Protein AF-A0A9X7E723-F1 (afdb_monomer_lite)

Secondary structure (DSSP, 8-state):
-EEEEE----SSSPPPPPPEEEEEETTTSPPPTTHHHHHHTTSEEEES--TTTS-GGG-EEEEEETTEEEEEETTPEEEE-TTS-EEEE-HHHHHHHEEEHHHHHHHHHHHHHHHHHHHHHHHHHHS--

Structure (mmCIF, N/CA/C/O backbone):
data_AF-A0A9X7E723-F1
#
_entry.id   AF-A0A9X7E723-F1
#
loop_
_atom_site.group_PDB
_atom_site.id
_atom_site.type_symbol
_atom_site.label_atom_id
_atom_site.label_alt_id
_atom_site.label_comp_id
_atom_site.label_asym_id
_atom_site.label_entity_id
_atom_site.label_seq_id
_atom_site.pdbx_PDB_ins_code
_atom_site.Cartn_x
_atom_site.Cartn_y
_atom_site.Cartn_z
_atom_site.occupancy
_atom_site.B_iso_or_equiv
_atom_site.auth_seq_id
_atom_site.auth_comp_id
_atom_site.auth_asym_id
_atom_site.auth_atom_id
_atom_site.pdbx_PDB_model_num
ATOM 1 N N . MET A 1 1 ? 3.129 8.340 6.543 1.00 53.62 1 MET A N 1
ATOM 2 C CA . MET 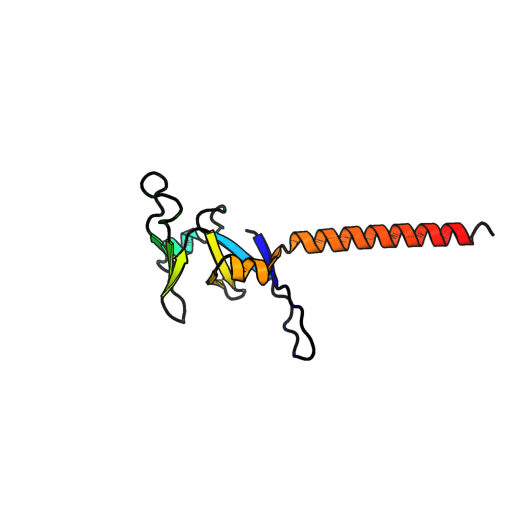A 1 1 ? 2.628 6.954 6.641 1.00 53.62 1 MET A CA 1
ATOM 3 C C . MET A 1 1 ? 1.202 7.053 7.142 1.00 53.62 1 MET A C 1
ATOM 5 O O . MET A 1 1 ? 1.004 7.764 8.117 1.00 53.62 1 MET A O 1
ATOM 9 N N . LEU A 1 2 ? 0.228 6.485 6.431 1.00 64.44 2 LEU A N 1
ATOM 10 C CA . LEU A 1 2 ? -1.185 6.596 6.803 1.00 64.44 2 LEU A CA 1
ATOM 11 C C . LEU A 1 2 ? -1.630 5.312 7.503 1.00 64.44 2 LEU A C 1
ATOM 13 O O . LEU A 1 2 ? -1.264 4.212 7.076 1.00 64.44 2 LEU A O 1
ATOM 17 N N . TYR A 1 3 ? -2.403 5.478 8.572 1.00 73.94 3 TYR A N 1
ATOM 18 C CA . TYR A 1 3 ? -2.969 4.390 9.354 1.00 73.94 3 TYR A CA 1
ATOM 19 C C . TYR A 1 3 ? -4.399 4.126 8.915 1.00 73.94 3 TYR A C 1
ATOM 21 O O . TYR A 1 3 ? -5.194 5.056 8.781 1.00 73.94 3 TYR A O 1
ATOM 29 N N . PHE A 1 4 ? -4.729 2.854 8.710 1.00 76.50 4 PHE A N 1
ATOM 30 C CA . PHE A 1 4 ? -6.051 2.469 8.242 1.00 76.50 4 PHE A CA 1
ATOM 31 C C . PHE A 1 4 ? -6.714 1.412 9.126 1.00 76.50 4 PHE A C 1
ATOM 33 O O . PHE A 1 4 ? -6.086 0.421 9.498 1.00 76.50 4 PHE A O 1
ATOM 40 N N . LEU A 1 5 ? -8.000 1.609 9.419 1.00 73.62 5 LEU A N 1
ATOM 41 C CA . LEU A 1 5 ? -8.882 0.724 10.173 1.00 73.62 5 LEU A CA 1
ATOM 42 C C . LEU A 1 5 ? -9.739 -0.118 9.229 1.00 73.62 5 LEU A C 1
ATOM 44 O O . LEU A 1 5 ? -10.307 0.385 8.266 1.00 73.62 5 LEU A O 1
ATOM 48 N N . CYS A 1 6 ? -9.874 -1.410 9.518 1.00 73.94 6 CYS A N 1
ATOM 49 C CA . CYS A 1 6 ? -10.738 -2.287 8.731 1.00 73.94 6 CYS A CA 1
ATOM 50 C C . CYS A 1 6 ? -12.234 -1.981 8.971 1.00 73.94 6 CYS A C 1
ATOM 52 O O . CYS A 1 6 ? -12.733 -2.109 10.094 1.00 73.94 6 CYS A O 1
ATOM 54 N N . LYS A 1 7 ? -12.958 -1.647 7.897 1.00 65.81 7 LYS A N 1
ATOM 55 C CA . LYS A 1 7 ? -14.411 -1.443 7.831 1.00 65.81 7 LYS A CA 1
ATOM 56 C C . LYS A 1 7 ? -15.144 -2.784 7.953 1.00 65.81 7 LYS A C 1
ATOM 58 O O . LYS A 1 7 ? -15.618 -3.337 6.967 1.00 65.81 7 LYS A O 1
ATOM 63 N N . LYS A 1 8 ? -15.250 -3.374 9.144 1.00 61.78 8 LYS A N 1
ATOM 64 C CA . LYS A 1 8 ? -16.125 -4.549 9.309 1.00 61.78 8 LYS A CA 1
ATOM 65 C C . LYS A 1 8 ? -17.571 -4.132 9.580 1.00 61.78 8 LYS A C 1
ATOM 67 O O . LYS A 1 8 ? -17.876 -3.636 10.659 1.00 61.78 8 LYS A O 1
ATOM 72 N N . LYS A 1 9 ? -18.470 -4.437 8.638 1.00 54.50 9 LYS A N 1
ATOM 73 C CA . LYS A 1 9 ? -19.899 -4.675 8.898 1.00 54.50 9 LYS A CA 1
ATOM 74 C C . LYS A 1 9 ? -20.262 -6.076 8.404 1.00 54.50 9 LYS A C 1
ATOM 76 O O . LYS A 1 9 ? -20.179 -6.283 7.201 1.00 54.50 9 LYS A O 1
ATOM 81 N N . TRP A 1 10 ? -20.627 -6.996 9.313 1.00 55.19 10 TRP A N 1
ATOM 82 C CA . TRP A 1 10 ? -21.652 -8.038 9.097 1.00 55.19 10 TRP A CA 1
ATOM 83 C C . TRP A 1 10 ? -21.926 -8.954 10.308 1.00 55.19 10 TRP A C 1
ATOM 85 O O . TRP A 1 10 ? -21.212 -8.957 11.308 1.00 55.19 10 TRP A O 1
ATOM 95 N N . ASP A 1 11 ? -23.044 -9.651 10.157 1.00 54.25 11 ASP A N 1
ATOM 96 C CA . ASP A 1 11 ? -24.069 -10.231 11.020 1.00 54.25 11 ASP A CA 1
ATOM 97 C C . ASP A 1 11 ? -23.837 -11.716 11.378 1.00 54.25 11 ASP A C 1
ATOM 99 O O . ASP A 1 11 ? -23.865 -12.604 10.534 1.00 54.25 11 ASP A O 1
ATOM 103 N N . GLY A 1 12 ? -23.649 -12.004 12.674 1.00 61.94 12 GLY A N 1
ATOM 104 C CA . GLY A 1 12 ? -23.789 -13.360 13.235 1.00 61.94 12 GLY A CA 1
ATOM 105 C C . GLY A 1 12 ? -22.524 -14.224 13.384 1.00 61.94 12 GLY A C 1
ATOM 106 O O . GLY A 1 12 ? -22.652 -15.386 13.761 1.00 61.94 12 GLY A O 1
ATOM 107 N N . GLY A 1 13 ? -21.313 -13.702 13.141 1.00 66.19 13 GLY A N 1
ATOM 108 C CA . GLY A 1 13 ? -20.043 -14.450 13.259 1.00 66.19 13 GLY A CA 1
ATOM 109 C C . GLY A 1 13 ? -18.981 -13.822 14.181 1.00 66.19 13 GLY A C 1
ATOM 110 O O . GLY A 1 13 ? -19.172 -12.741 14.731 1.00 66.19 13 GLY A O 1
ATOM 111 N N . ILE A 1 14 ? -17.829 -14.496 14.340 1.00 58.00 14 ILE A N 1
ATOM 112 C CA . ILE A 1 14 ? -16.717 -14.050 15.206 1.00 58.00 14 ILE A CA 1
ATOM 113 C C . ILE A 1 14 ? -16.122 -12.728 14.697 1.00 58.00 14 ILE A C 1
ATOM 115 O O . ILE A 1 14 ? -15.548 -12.644 13.604 1.00 58.00 14 ILE A O 1
ATOM 119 N N . GLN A 1 15 ? -16.203 -11.698 15.539 1.00 56.72 15 GLN A N 1
ATOM 120 C CA . GLN A 1 15 ? -15.618 -10.388 15.291 1.00 56.72 15 GLN A CA 1
ATOM 121 C C . GLN A 1 15 ? -14.093 -10.453 15.450 1.00 56.72 15 GLN A C 1
ATOM 123 O O . GLN A 1 15 ? -13.572 -10.753 16.521 1.00 56.72 15 GLN A O 1
ATOM 128 N N . LYS A 1 16 ? -13.357 -10.149 14.372 1.00 57.16 16 LYS A N 1
ATOM 129 C CA . LYS A 1 16 ? -11.923 -9.841 14.489 1.00 57.16 16 LYS A CA 1
ATOM 130 C C . LYS A 1 16 ? -11.800 -8.385 14.924 1.00 57.16 16 LYS A C 1
ATOM 132 O O . LYS A 1 16 ? -12.476 -7.541 14.334 1.00 57.16 16 LYS A O 1
ATOM 137 N N . ASN A 1 17 ? -10.950 -8.117 15.912 1.00 62.19 17 ASN A N 1
ATOM 138 C CA . ASN A 1 17 ? -10.662 -6.758 16.366 1.00 62.19 17 ASN A CA 1
ATOM 139 C C . ASN A 1 17 ? -10.251 -5.864 15.184 1.00 62.19 17 ASN A C 1
ATOM 141 O O . ASN A 1 17 ? -9.613 -6.364 14.249 1.00 62.19 17 ASN A O 1
ATOM 145 N N . PRO A 1 18 ? -10.609 -4.568 15.207 1.00 68.81 18 PRO A N 1
ATOM 146 C CA . PRO A 1 18 ? -10.113 -3.622 14.222 1.00 68.81 18 PRO A CA 1
ATOM 147 C C . PRO A 1 18 ? -8.584 -3.611 14.279 1.00 68.81 18 PRO A C 1
ATOM 149 O O . PRO A 1 18 ? -7.989 -3.375 15.328 1.00 68.81 18 PRO A O 1
ATOM 152 N N . VAL A 1 19 ? -7.955 -3.932 13.152 1.00 77.44 19 VAL A N 1
ATOM 153 C CA . VAL A 1 19 ? -6.499 -3.911 13.015 1.00 77.44 19 VAL A CA 1
ATOM 154 C C . VAL A 1 19 ? -6.133 -2.629 12.293 1.00 77.44 19 VAL A C 1
ATOM 156 O O . VAL A 1 19 ? -6.622 -2.396 11.187 1.00 77.44 19 VAL A O 1
ATOM 159 N N . VAL A 1 20 ? -5.281 -1.828 12.930 1.00 83.38 20 VAL A N 1
ATOM 160 C CA . VAL A 1 20 ? -4.631 -0.684 12.298 1.00 83.38 20 VAL A CA 1
ATOM 161 C C . VAL A 1 20 ? -3.424 -1.191 11.518 1.00 83.38 20 VAL A C 1
ATOM 163 O O . VAL A 1 20 ? -2.600 -1.932 12.059 1.00 83.38 20 VAL A O 1
ATOM 166 N N . ILE A 1 21 ? -3.327 -0.813 10.248 1.00 87.12 21 ILE A N 1
ATOM 167 C CA . ILE A 1 21 ? -2.177 -1.126 9.393 1.00 87.12 21 ILE A CA 1
ATOM 168 C C . ILE A 1 21 ? -1.596 0.139 8.774 1.00 87.12 21 ILE A C 1
ATOM 170 O O . ILE A 1 21 ? -2.298 1.135 8.602 1.00 87.12 21 ILE A O 1
ATOM 174 N N . GLU A 1 22 ? -0.324 0.064 8.397 1.00 88.94 22 GLU A N 1
ATOM 175 C CA . GLU A 1 22 ? 0.341 1.091 7.601 1.00 88.94 22 GLU A CA 1
ATOM 176 C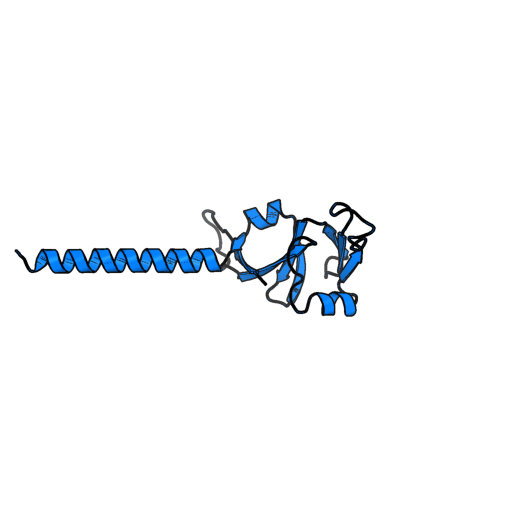 C . GLU A 1 22 ? 0.184 0.754 6.114 1.00 88.94 22 GLU A C 1
ATOM 178 O O . GLU A 1 22 ? 0.449 -0.379 5.698 1.00 88.94 22 GLU A O 1
ATOM 183 N N . ALA A 1 23 ? -0.212 1.728 5.295 1.00 91.12 23 ALA A N 1
ATOM 184 C CA . ALA A 1 23 ? -0.260 1.554 3.845 1.00 91.12 23 ALA A CA 1
ATOM 185 C C . ALA A 1 23 ? 0.088 2.842 3.087 1.00 91.12 23 ALA A C 1
ATOM 187 O O . ALA A 1 23 ? -0.076 3.950 3.602 1.00 91.12 23 ALA A O 1
ATOM 188 N N . CYS A 1 24 ? 0.557 2.684 1.849 1.00 91.25 24 CYS A N 1
ATOM 189 C CA . CYS A 1 24 ? 0.766 3.772 0.891 1.00 91.25 24 CYS A CA 1
ATOM 190 C C . CYS A 1 24 ? 0.336 3.344 -0.515 1.00 91.25 24 CYS A C 1
ATOM 192 O O . CYS A 1 24 ? 0.544 2.192 -0.906 1.00 91.25 24 CYS A O 1
ATOM 194 N N . LYS A 1 25 ? -0.208 4.270 -1.301 1.00 92.19 25 LYS A N 1
ATOM 195 C CA . LYS A 1 25 ? -0.550 4.060 -2.707 1.00 92.19 25 LYS A CA 1
ATOM 196 C C . LYS A 1 25 ? 0.711 4.138 -3.571 1.00 92.19 25 LYS A C 1
ATOM 198 O O . LYS A 1 25 ? 1.384 5.168 -3.638 1.00 92.19 25 LYS A O 1
ATOM 203 N N . PHE A 1 26 ? 1.064 3.029 -4.212 1.00 91.50 26 PHE A N 1
ATOM 204 C CA . PHE A 1 26 ? 2.303 2.882 -4.963 1.00 91.50 26 PHE A CA 1
ATOM 205 C C . PHE A 1 26 ? 2.376 3.870 -6.127 1.00 91.50 26 PHE A C 1
ATOM 207 O O . PHE A 1 26 ? 1.447 3.965 -6.928 1.00 91.50 26 PHE A O 1
ATOM 214 N N . TYR A 1 27 ? 3.513 4.562 -6.240 1.00 87.69 27 TYR A N 1
ATOM 215 C CA . TYR A 1 27 ? 3.791 5.527 -7.312 1.00 87.69 27 TYR A CA 1
ATOM 216 C C . TYR A 1 27 ? 2.855 6.756 -7.331 1.00 87.69 27 TYR A C 1
ATOM 218 O O . TYR A 1 27 ? 2.845 7.506 -8.305 1.00 87.69 27 TYR A O 1
ATOM 226 N N . VAL A 1 28 ? 2.088 6.963 -6.253 1.00 88.06 28 VAL A N 1
ATOM 227 C CA . VAL A 1 28 ? 1.159 8.089 -6.067 1.00 88.06 28 VAL A CA 1
ATOM 228 C C . VAL A 1 28 ? 1.479 8.819 -4.767 1.00 88.06 28 VAL A C 1
ATOM 230 O O . VAL A 1 28 ? 1.715 10.025 -4.782 1.00 88.06 28 VAL A O 1
ATOM 233 N N . ASP A 1 29 ? 1.538 8.081 -3.660 1.00 87.75 29 ASP A N 1
ATOM 234 C CA . ASP A 1 29 ? 1.881 8.636 -2.357 1.00 87.75 29 ASP A CA 1
ATOM 235 C C . ASP A 1 29 ? 3.398 8.777 -2.198 1.00 87.75 29 ASP A C 1
ATOM 237 O O . ASP A 1 29 ? 4.198 8.089 -2.845 1.00 87.75 29 ASP A O 1
ATOM 241 N N . SER A 1 30 ? 3.803 9.642 -1.268 1.00 84.12 30 SER A N 1
ATOM 242 C CA . SER A 1 30 ? 5.186 9.698 -0.802 1.00 84.12 30 SER A CA 1
ATOM 243 C C . SER A 1 30 ? 5.634 8.331 -0.285 1.00 84.12 30 SER A C 1
ATOM 245 O O . SER A 1 30 ? 4.917 7.663 0.464 1.00 84.12 30 SER A O 1
ATOM 247 N N . ILE A 1 31 ? 6.850 7.936 -0.663 1.00 79.75 31 ILE A N 1
ATOM 248 C CA . ILE A 1 31 ? 7.458 6.677 -0.228 1.00 79.75 31 ILE A CA 1
ATOM 249 C C . ILE A 1 31 ? 7.581 6.694 1.304 1.00 79.75 31 ILE A C 1
ATOM 251 O O . ILE A 1 31 ? 8.165 7.639 1.838 1.00 79.75 31 ILE A O 1
ATOM 255 N N . PRO A 1 32 ? 7.047 5.689 2.017 1.00 79.25 32 PRO A N 1
ATOM 256 C CA . PRO A 1 32 ? 7.125 5.665 3.467 1.00 79.25 32 PRO A CA 1
ATOM 257 C C . PRO A 1 32 ? 8.515 5.253 3.967 1.00 79.25 32 PRO A C 1
ATOM 259 O O . PRO A 1 32 ? 9.270 4.557 3.279 1.00 79.25 32 PRO A O 1
ATOM 262 N N . ASP A 1 33 ? 8.820 5.642 5.203 1.00 79.31 33 ASP A N 1
ATOM 263 C CA . ASP A 1 33 ? 10.077 5.311 5.872 1.00 79.31 33 ASP A CA 1
ATOM 264 C C . ASP A 1 33 ? 10.296 3.792 5.936 1.00 79.31 33 ASP A C 1
ATOM 266 O O . ASP A 1 33 ? 9.374 3.004 6.163 1.00 79.31 33 ASP A O 1
ATOM 270 N N . GLY A 1 34 ? 11.533 3.364 5.680 1.00 80.69 34 GLY A N 1
ATOM 271 C CA . GLY A 1 34 ? 11.912 1.949 5.631 1.00 80.69 34 GLY A CA 1
ATOM 272 C C . GLY A 1 34 ? 11.477 1.195 4.367 1.00 80.69 34 GLY A C 1
ATOM 273 O O . GLY A 1 34 ? 11.918 0.066 4.148 1.00 80.69 34 GLY A O 1
ATOM 274 N N . PHE A 1 35 ? 10.672 1.791 3.478 1.00 83.19 35 PHE A N 1
ATOM 275 C CA . PHE A 1 35 ? 10.344 1.159 2.193 1.00 83.19 35 PHE A CA 1
ATOM 276 C C . PHE A 1 35 ? 11.592 0.977 1.324 1.00 83.19 35 PHE A C 1
ATOM 278 O O . PHE A 1 35 ? 11.809 -0.086 0.746 1.00 83.19 35 PHE A O 1
ATOM 285 N N . MET A 1 36 ? 12.455 1.996 1.269 1.00 85.12 36 MET A N 1
ATOM 286 C CA . MET A 1 36 ? 13.713 1.923 0.519 1.00 85.12 36 MET A CA 1
ATOM 287 C C . MET A 1 36 ? 14.696 0.911 1.110 1.00 85.12 36 MET A C 1
ATOM 289 O O . MET A 1 36 ? 15.480 0.330 0.359 1.00 85.12 36 MET A O 1
A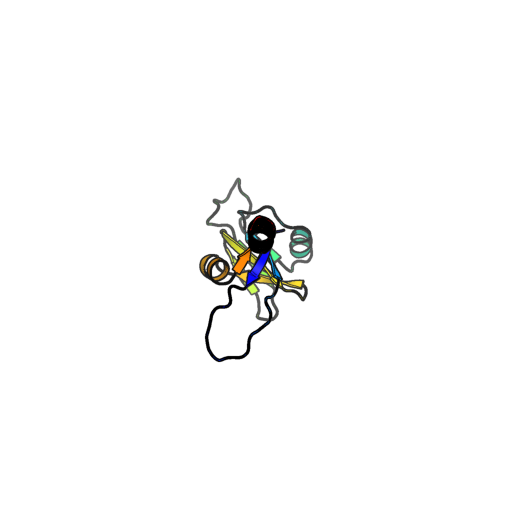TOM 293 N N . ASP A 1 37 ? 14.615 0.620 2.408 1.00 88.38 37 ASP A N 1
ATOM 294 C CA . ASP A 1 37 ? 15.426 -0.431 3.029 1.00 88.38 37 ASP A CA 1
ATOM 295 C C . ASP A 1 37 ? 15.025 -1.803 2.489 1.00 88.38 37 ASP A C 1
ATOM 297 O O . ASP A 1 37 ? 15.885 -2.633 2.217 1.00 88.38 37 ASP A O 1
ATOM 301 N N . LYS A 1 38 ? 13.725 -2.013 2.246 1.00 87.50 38 LYS A N 1
ATOM 302 C CA . LYS A 1 38 ? 13.182 -3.241 1.646 1.00 87.50 38 LYS A CA 1
ATOM 303 C C . LYS A 1 38 ? 13.502 -3.390 0.166 1.00 87.50 38 LYS A C 1
ATOM 305 O O . LYS A 1 38 ? 13.669 -4.505 -0.328 1.00 87.50 38 LYS A O 1
ATOM 310 N N . VAL A 1 39 ? 13.634 -2.269 -0.535 1.00 87.12 39 VAL A N 1
ATOM 311 C CA . VAL A 1 39 ? 14.188 -2.262 -1.891 1.00 87.12 39 VAL A CA 1
ATOM 312 C C . VAL A 1 39 ? 15.674 -2.625 -1.851 1.00 87.12 39 VAL A C 1
ATOM 314 O O . VAL A 1 39 ? 16.131 -3.468 -2.616 1.00 87.12 39 VAL A O 1
ATOM 317 N N . THR A 1 40 ? 16.422 -2.051 -0.909 1.00 88.94 40 THR A N 1
ATOM 318 C CA . THR A 1 40 ? 17.865 -2.286 -0.749 1.00 88.94 40 THR A CA 1
ATOM 319 C C . THR A 1 40 ? 18.176 -3.719 -0.304 1.00 88.94 40 THR A C 1
ATOM 321 O O . THR A 1 40 ? 19.158 -4.303 -0.757 1.00 88.94 40 THR A O 1
ATOM 324 N N . SER A 1 41 ? 17.323 -4.327 0.529 1.00 90.38 41 SER A N 1
ATOM 325 C CA . SER A 1 41 ? 17.440 -5.725 0.964 1.00 90.38 41 SER A CA 1
ATOM 326 C C . SER A 1 41 ? 16.994 -6.741 -0.091 1.00 90.38 41 SER A C 1
ATOM 328 O O . SER A 1 41 ? 17.062 -7.942 0.168 1.00 90.38 41 SER A O 1
ATOM 330 N N . ASN A 1 42 ? 16.566 -6.295 -1.280 1.00 88.44 42 ASN A N 1
ATOM 331 C CA . ASN A 1 42 ? 16.031 -7.143 -2.349 1.00 88.44 42 ASN A CA 1
ATOM 332 C C . ASN A 1 42 ? 14.768 -7.938 -1.947 1.00 88.44 42 ASN A C 1
ATOM 334 O O . ASN A 1 42 ? 14.501 -9.011 -2.510 1.00 88.44 42 ASN A O 1
ATOM 338 N N . ASP A 1 43 ? 13.994 -7.417 -0.989 1.00 89.12 43 ASP A N 1
ATOM 339 C CA . ASP A 1 43 ? 12.644 -7.897 -0.668 1.00 89.12 43 ASP A CA 1
ATOM 340 C C . ASP A 1 43 ? 11.612 -7.321 -1.655 1.00 89.12 43 ASP A C 1
ATOM 342 O O . ASP A 1 43 ? 10.613 -7.974 -1.965 1.00 89.12 43 ASP A O 1
ATOM 346 N N . ILE A 1 44 ? 11.872 -6.111 -2.165 1.00 92.50 44 ILE A N 1
ATOM 347 C CA . ILE A 1 44 ? 11.033 -5.401 -3.135 1.00 92.50 44 ILE A CA 1
ATOM 348 C C . ILE A 1 44 ? 11.870 -5.015 -4.356 1.00 92.50 44 ILE A C 1
ATOM 350 O O . ILE A 1 44 ? 12.883 -4.332 -4.231 1.00 92.50 44 ILE A O 1
ATOM 354 N N . PHE A 1 45 ? 11.414 -5.375 -5.552 1.00 93.19 45 PHE A N 1
ATOM 355 C CA . PHE A 1 45 ? 12.035 -4.954 -6.807 1.00 93.19 45 PHE A CA 1
ATOM 356 C C . PHE A 1 45 ? 11.142 -3.945 -7.508 1.00 93.19 45 PHE A C 1
ATOM 358 O O . PHE A 1 45 ? 9.969 -4.206 -7.757 1.00 93.19 45 PHE A O 1
ATOM 365 N N . LEU A 1 46 ? 11.701 -2.781 -7.828 1.00 91.25 46 LEU A N 1
ATOM 366 C CA . LEU A 1 46 ? 10.989 -1.711 -8.516 1.00 91.25 46 LEU A CA 1
ATOM 367 C C . LEU A 1 46 ? 11.259 -1.779 -10.015 1.00 91.25 46 LEU A C 1
ATOM 369 O O . LEU A 1 46 ? 12.411 -1.731 -10.448 1.00 91.25 46 LEU A O 1
ATOM 373 N N . GLN A 1 47 ? 10.194 -1.822 -10.807 1.00 90.69 47 GLN A N 1
ATOM 374 C CA . GLN A 1 47 ? 10.256 -1.897 -12.257 1.00 90.69 47 GLN A CA 1
ATOM 375 C C . GLN A 1 47 ? 9.599 -0.670 -12.877 1.00 90.69 47 GLN A C 1
ATOM 377 O O . GLN A 1 47 ? 8.543 -0.206 -12.453 1.00 90.69 47 GLN A O 1
ATOM 382 N N . ASN A 1 48 ? 10.253 -0.121 -13.901 1.00 87.88 48 ASN A N 1
ATOM 383 C CA . ASN A 1 48 ? 9.784 1.043 -14.657 1.00 87.88 48 ASN A CA 1
ATOM 384 C C . ASN A 1 48 ? 9.517 2.320 -13.829 1.00 87.88 48 ASN A C 1
ATOM 386 O O . ASN A 1 48 ? 8.925 3.261 -14.342 1.00 87.88 48 ASN A O 1
ATOM 390 N N . CYS A 1 49 ? 10.044 2.445 -12.607 1.00 80.50 49 CYS A N 1
ATOM 391 C CA . CYS A 1 49 ? 9.823 3.613 -11.737 1.00 80.50 49 CYS A CA 1
ATOM 392 C C . CYS A 1 49 ? 10.566 4.902 -12.156 1.00 80.50 49 CYS A C 1
ATOM 394 O O . CYS A 1 49 ? 10.675 5.853 -11.380 1.00 80.50 49 CYS A O 1
ATOM 396 N N . LYS A 1 50 ? 11.097 4.975 -13.382 1.00 79.12 50 LYS A N 1
ATOM 397 C CA . LYS A 1 50 ? 11.792 6.166 -13.892 1.00 79.12 50 LYS A CA 1
ATOM 398 C C . LYS A 1 50 ? 10.778 7.115 -14.534 1.00 79.12 50 LYS A C 1
ATOM 400 O O . LYS A 1 50 ? 10.542 7.012 -15.735 1.00 79.12 50 LYS A O 1
ATOM 405 N N . TYR A 1 51 ? 10.279 8.084 -13.760 1.00 65.06 51 TYR A N 1
ATOM 406 C CA . TYR A 1 51 ? 9.257 9.069 -14.173 1.00 65.06 51 TYR A CA 1
ATOM 407 C C . TYR A 1 51 ? 9.584 9.820 -15.480 1.00 65.06 51 TYR A C 1
ATOM 409 O O . TYR A 1 51 ? 8.691 10.239 -16.203 1.00 65.06 51 TYR A O 1
ATOM 417 N N . LYS A 1 52 ? 10.872 9.978 -15.821 1.00 67.50 52 LYS A N 1
ATOM 418 C CA . LYS A 1 52 ? 11.310 10.623 -17.077 1.00 67.50 52 LYS A CA 1
ATOM 419 C C . LYS A 1 52 ? 11.251 9.714 -18.314 1.00 67.50 52 LYS A C 1
ATOM 421 O O . LYS A 1 52 ? 11.438 10.201 -19.421 1.00 67.50 52 LYS A O 1
ATOM 426 N N . ARG A 1 53 ? 11.095 8.397 -18.141 1.00 63.06 53 ARG A N 1
ATOM 427 C CA . ARG A 1 53 ? 11.165 7.394 -19.225 1.00 63.06 53 ARG A CA 1
ATOM 428 C C . ARG A 1 53 ? 9.902 6.552 -19.359 1.00 63.06 53 ARG A C 1
ATOM 430 O O . ARG A 1 53 ? 9.625 6.065 -20.450 1.00 63.06 53 ARG A O 1
ATOM 437 N N . TYR A 1 54 ? 9.153 6.373 -18.279 1.00 64.88 54 TYR A N 1
ATOM 438 C CA . TYR A 1 54 ? 7.952 5.552 -18.255 1.00 64.88 54 TYR A CA 1
ATOM 439 C C . TYR A 1 54 ? 6.783 6.369 -17.713 1.00 64.88 54 TYR A C 1
ATOM 441 O O . TYR A 1 54 ? 6.941 7.128 -16.760 1.00 64.88 54 TYR A O 1
ATOM 449 N N . GLY A 1 55 ? 5.621 6.228 -18.353 1.00 65.50 55 GLY A N 1
ATOM 450 C CA . GLY A 1 55 ? 4.373 6.778 -17.830 1.00 65.50 55 GLY A CA 1
ATOM 451 C C . GLY A 1 55 ? 3.924 6.018 -16.583 1.00 65.50 55 GLY A C 1
ATOM 452 O O . GLY A 1 55 ? 4.292 4.855 -16.408 1.00 65.50 55 GLY A O 1
ATOM 453 N N . ILE A 1 56 ? 3.108 6.680 -15.763 1.00 64.50 56 ILE A N 1
ATOM 454 C CA . ILE A 1 56 ? 2.587 6.186 -14.477 1.00 64.50 56 ILE A CA 1
ATOM 455 C C . ILE A 1 56 ? 2.040 4.750 -14.602 1.00 64.50 56 ILE A C 1
ATOM 457 O O . ILE A 1 56 ? 2.488 3.879 -13.868 1.00 64.50 56 ILE A O 1
ATOM 461 N N . ASN A 1 57 ? 1.284 4.456 -15.665 1.00 74.94 57 ASN A N 1
ATOM 462 C CA . ASN A 1 57 ? 0.630 3.157 -15.916 1.00 74.94 57 ASN A CA 1
ATOM 463 C C . ASN A 1 57 ? 1.561 1.996 -16.327 1.00 74.94 57 ASN A C 1
ATOM 465 O O . ASN A 1 57 ? 1.105 0.972 -16.845 1.00 74.94 57 ASN A O 1
ATOM 469 N N . LYS A 1 58 ? 2.882 2.177 -16.240 1.00 84.06 58 LYS A N 1
ATOM 470 C CA . LYS A 1 58 ? 3.873 1.140 -16.574 1.00 84.06 58 LYS A CA 1
ATOM 471 C C . LYS A 1 58 ? 4.721 0.729 -15.378 1.00 84.06 58 LYS A C 1
ATOM 473 O O . LYS A 1 58 ? 5.474 -0.241 -15.510 1.00 84.06 58 LYS A O 1
ATOM 478 N N . ALA A 1 59 ? 4.642 1.464 -14.270 1.00 90.19 59 ALA A N 1
ATOM 479 C CA . ALA A 1 59 ? 5.396 1.180 -13.061 1.00 90.19 59 ALA A CA 1
ATOM 480 C C . ALA A 1 59 ? 4.756 0.017 -12.294 1.00 90.19 59 ALA A C 1
ATOM 482 O O . ALA A 1 59 ? 3.539 -0.072 -12.160 1.00 90.19 59 ALA A O 1
ATOM 483 N N . TYR A 1 60 ? 5.586 -0.887 -11.787 1.00 93.12 60 TYR A N 1
ATOM 484 C CA . TYR A 1 60 ? 5.140 -1.949 -10.892 1.00 93.12 60 TYR A CA 1
ATOM 485 C C . TYR A 1 60 ? 6.263 -2.339 -9.936 1.00 93.12 60 TYR A C 1
ATOM 487 O O . TYR A 1 60 ? 7.440 -2.066 -10.184 1.00 93.12 60 TYR A O 1
ATOM 495 N N . CYS A 1 61 ? 5.896 -2.968 -8.830 1.00 93.12 61 CYS A N 1
ATOM 496 C CA . CYS A 1 61 ? 6.820 -3.574 -7.894 1.00 93.12 61 CYS A CA 1
ATOM 497 C C . CYS A 1 61 ? 6.548 -5.072 -7.760 1.00 93.12 61 CYS A C 1
ATOM 499 O O . CYS A 1 61 ? 5.408 -5.533 -7.835 1.00 93.12 61 CYS A O 1
ATOM 501 N N . GLU A 1 62 ? 7.617 -5.825 -7.551 1.00 95.56 62 GLU A N 1
ATOM 502 C CA . GLU A 1 62 ? 7.577 -7.235 -7.190 1.00 95.56 62 GLU A CA 1
ATOM 503 C C . GLU A 1 62 ? 7.965 -7.354 -5.721 1.00 95.56 62 GLU A C 1
ATOM 505 O O . GLU A 1 62 ? 9.039 -6.907 -5.322 1.00 95.56 62 GLU A O 1
ATOM 510 N N . ILE A 1 63 ? 7.089 -7.937 -4.913 1.00 94.62 63 ILE A N 1
ATOM 511 C CA . ILE A 1 63 ? 7.273 -8.083 -3.472 1.00 94.62 63 ILE A CA 1
ATOM 512 C C . ILE A 1 63 ? 7.412 -9.567 -3.170 1.00 94.62 63 ILE A C 1
ATOM 514 O O . ILE A 1 63 ? 6.517 -10.358 -3.473 1.00 94.62 63 ILE A O 1
ATOM 518 N N . LYS A 1 64 ? 8.533 -9.954 -2.561 1.00 93.44 64 LYS A N 1
ATOM 519 C CA . LYS A 1 64 ? 8.721 -11.317 -2.066 1.00 93.44 64 LYS A CA 1
ATOM 520 C C . LYS A 1 64 ? 7.887 -11.524 -0.807 1.00 93.44 64 LYS A C 1
ATOM 522 O O . LYS A 1 64 ? 8.091 -10.861 0.206 1.00 93.44 64 LYS A O 1
ATOM 527 N N . THR A 1 65 ? 6.973 -12.479 -0.872 1.00 90.56 65 THR A N 1
ATOM 528 C CA . THR A 1 65 ? 6.131 -12.907 0.248 1.00 90.56 65 THR A CA 1
ATOM 529 C C . THR A 1 65 ? 6.358 -14.391 0.539 1.00 90.56 65 THR A C 1
ATOM 531 O O . THR A 1 65 ? 7.082 -15.069 -0.195 1.00 90.56 65 THR A O 1
ATOM 534 N N . LEU A 1 66 ? 5.759 -14.916 1.611 1.00 87.62 66 LEU A N 1
ATOM 535 C CA . LEU A 1 66 ? 5.844 -16.352 1.915 1.00 87.62 66 LEU A CA 1
ATOM 536 C C . LEU A 1 66 ? 5.079 -17.195 0.891 1.00 87.62 66 LEU A C 1
ATOM 538 O O . LEU A 1 66 ? 5.392 -18.361 0.678 1.00 87.62 66 LEU A O 1
ATOM 542 N N . GLU A 1 67 ? 4.090 -16.580 0.257 1.00 87.75 67 GLU A N 1
ATOM 543 C CA . GLU A 1 67 ? 3.223 -17.142 -0.765 1.00 87.75 67 GLU A CA 1
ATOM 544 C C . GLU A 1 67 ? 3.847 -17.053 -2.172 1.00 87.75 67 GLU A C 1
ATOM 546 O O . GLU A 1 67 ? 3.266 -17.535 -3.142 1.00 87.75 67 GLU A O 1
ATOM 551 N N . GLY A 1 68 ? 5.040 -16.456 -2.291 1.00 92.00 68 GLY A N 1
ATOM 552 C CA . GLY A 1 68 ? 5.752 -16.235 -3.548 1.00 92.00 68 GLY A CA 1
ATOM 553 C C . GLY A 1 68 ? 5.907 -14.754 -3.890 1.00 92.00 68 GLY A C 1
ATOM 554 O O . GLY A 1 68 ? 5.735 -13.870 -3.050 1.00 92.00 68 GLY A O 1
ATOM 555 N N . VAL A 1 69 ? 6.276 -14.465 -5.136 1.00 95.12 69 VAL A N 1
ATOM 556 C CA . VAL A 1 69 ? 6.406 -13.081 -5.610 1.00 95.12 69 VAL A CA 1
ATOM 557 C C . VAL A 1 69 ? 5.027 -12.544 -5.978 1.00 95.12 69 VAL A C 1
ATOM 559 O O . VAL A 1 69 ? 4.344 -13.103 -6.833 1.00 95.12 69 VAL A O 1
ATOM 562 N N . MET A 1 70 ? 4.626 -11.448 -5.341 1.00 95.50 70 MET A N 1
ATOM 563 C CA . MET A 1 70 ? 3.382 -10.737 -5.630 1.00 95.50 70 MET A CA 1
ATOM 564 C C . MET A 1 70 ? 3.671 -9.427 -6.363 1.00 95.50 70 MET A C 1
ATOM 566 O O . MET A 1 70 ? 4.690 -8.787 -6.116 1.00 95.50 70 MET A O 1
ATOM 570 N N . ILE A 1 71 ? 2.759 -9.008 -7.243 1.00 95.44 71 ILE A N 1
ATOM 571 C CA . ILE A 1 71 ? 2.929 -7.805 -8.068 1.00 95.44 71 ILE A CA 1
ATOM 572 C C . ILE A 1 71 ? 1.973 -6.707 -7.600 1.00 95.44 71 ILE A C 1
ATOM 574 O O . ILE A 1 71 ? 0.757 -6.910 -7.588 1.00 95.44 71 ILE A O 1
ATOM 578 N N . GLY A 1 72 ? 2.520 -5.537 -7.274 1.00 94.44 72 GLY A N 1
ATOM 579 C CA . GLY A 1 72 ? 1.771 -4.293 -7.081 1.00 94.44 72 GLY A CA 1
ATOM 580 C C . GLY A 1 72 ? 1.974 -3.364 -8.274 1.00 94.44 72 GLY A C 1
ATOM 581 O O . GLY A 1 72 ? 3.108 -3.130 -8.683 1.00 94.44 72 GLY A O 1
ATOM 582 N N . LYS A 1 73 ? 0.894 -2.860 -8.867 1.00 94.25 73 LYS A N 1
ATOM 583 C CA . LYS A 1 73 ? 0.953 -1.883 -9.965 1.00 94.25 73 LYS A CA 1
ATOM 584 C C . LYS A 1 73 ? 0.851 -0.462 -9.428 1.00 94.25 73 LYS A C 1
ATOM 586 O O . LYS A 1 73 ? 0.547 -0.253 -8.256 1.00 94.25 73 LYS A O 1
ATOM 591 N N . ASP A 1 74 ? 1.114 0.516 -10.282 1.00 91.94 74 ASP A N 1
ATOM 592 C CA . ASP A 1 74 ? 0.805 1.910 -9.986 1.00 91.94 74 ASP A CA 1
ATOM 593 C C . ASP A 1 74 ? -0.646 2.070 -9.503 1.00 91.94 74 ASP A C 1
ATOM 595 O O . ASP A 1 74 ? -1.569 1.436 -10.015 1.00 91.94 74 ASP A O 1
ATOM 599 N N . GLY A 1 75 ? -0.831 2.868 -8.452 1.00 91.69 75 GLY A N 1
ATOM 600 C CA . GLY A 1 75 ? -2.137 3.074 -7.831 1.00 91.69 75 GLY A CA 1
ATOM 601 C C . GLY A 1 75 ? -2.607 1.955 -6.892 1.00 91.69 75 GLY A C 1
ATOM 602 O O . GLY A 1 75 ? -3.545 2.194 -6.135 1.00 91.69 75 GLY A O 1
ATOM 603 N N . ASP A 1 76 ? -1.968 0.780 -6.873 1.00 95.00 76 ASP A N 1
ATOM 604 C CA . ASP A 1 76 ? -2.244 -0.250 -5.863 1.00 95.00 76 ASP A CA 1
ATOM 605 C C . ASP A 1 76 ? -1.682 0.168 -4.494 1.00 95.00 76 ASP A C 1
ATOM 607 O O . ASP A 1 76 ? -0.709 0.916 -4.398 1.00 95.00 76 ASP A O 1
ATOM 611 N N . TYR A 1 77 ? -2.259 -0.345 -3.410 1.00 93.62 77 TYR A N 1
ATOM 612 C CA . TYR A 1 77 ? -1.741 -0.112 -2.064 1.00 93.62 77 TYR A CA 1
ATOM 613 C C . TYR A 1 77 ? -0.641 -1.108 -1.728 1.00 93.62 77 TYR A C 1
ATOM 615 O O . TYR A 1 77 ? -0.812 -2.315 -1.885 1.00 93.62 77 TYR A O 1
ATOM 623 N N . ILE A 1 78 ? 0.471 -0.614 -1.192 1.00 93.38 78 ILE A N 1
ATOM 624 C CA . ILE A 1 78 ? 1.465 -1.443 -0.520 1.00 93.38 78 ILE A CA 1
ATOM 625 C C . ILE A 1 78 ? 1.205 -1.345 0.974 1.00 93.38 78 ILE A C 1
ATOM 627 O O . ILE A 1 78 ? 1.294 -0.268 1.563 1.00 93.38 78 ILE A O 1
ATOM 631 N N . MET A 1 79 ? 0.849 -2.474 1.573 1.00 91.31 79 MET A N 1
ATOM 632 C CA . MET A 1 79 ? 0.465 -2.581 2.973 1.00 91.31 79 MET A CA 1
ATOM 633 C C . MET A 1 79 ? 1.578 -3.235 3.772 1.00 91.31 79 MET A C 1
ATOM 635 O O . MET A 1 79 ? 2.187 -4.206 3.319 1.00 91.31 79 MET A O 1
ATOM 639 N N . LYS A 1 80 ? 1.770 -2.776 5.003 1.00 89.25 80 LYS A N 1
ATOM 640 C CA . LYS A 1 80 ? 2.604 -3.431 6.002 1.00 89.25 80 LYS A CA 1
ATOM 641 C C . LYS A 1 80 ? 1.714 -3.969 7.114 1.00 89.25 80 LYS A C 1
ATOM 643 O O . LYS A 1 80 ? 1.004 -3.240 7.800 1.00 89.25 80 LYS A O 1
ATOM 648 N N . SER A 1 81 ? 1.736 -5.288 7.260 1.00 83.12 81 SER A N 1
ATOM 649 C CA . SER A 1 81 ? 1.046 -5.983 8.344 1.00 83.12 81 SER A CA 1
ATOM 650 C C . SER A 1 81 ? 1.694 -5.679 9.698 1.00 83.12 81 SER A C 1
ATOM 652 O O . SER A 1 81 ? 2.869 -5.317 9.767 1.00 83.12 81 SER A O 1
ATOM 654 N N . VAL A 1 82 ? 0.962 -5.938 10.785 1.00 81.31 82 VAL A N 1
ATOM 655 C CA . VAL A 1 82 ? 1.457 -5.796 12.170 1.00 81.31 82 VAL A CA 1
ATOM 656 C C . VAL A 1 82 ? 2.725 -6.609 12.459 1.00 81.31 82 VAL A C 1
ATOM 658 O O . VAL A 1 82 ? 3.515 -6.239 13.317 1.00 81.31 82 VAL A O 1
ATOM 661 N N . ASN A 1 83 ? 2.961 -7.686 11.704 1.00 84.06 83 ASN A N 1
ATOM 662 C CA . ASN A 1 83 ? 4.162 -8.518 11.814 1.00 84.06 83 ASN A CA 1
ATOM 663 C C . ASN A 1 83 ? 5.319 -8.019 10.923 1.00 84.06 83 ASN A C 1
ATOM 665 O O . ASN A 1 83 ? 6.275 -8.753 10.687 1.00 84.06 83 ASN A O 1
ATOM 669 N N . GLY A 1 84 ? 5.209 -6.821 10.344 1.00 83.25 84 GLY A N 1
ATOM 670 C CA . GLY A 1 84 ? 6.226 -6.215 9.480 1.00 83.25 84 GLY A CA 1
ATOM 671 C C . GLY A 1 84 ? 6.313 -6.793 8.063 1.00 83.25 84 GLY A C 1
ATOM 672 O O . GLY A 1 84 ? 7.155 -6.350 7.283 1.00 83.25 84 GLY A O 1
ATOM 673 N N . LYS A 1 85 ? 5.458 -7.760 7.702 1.00 88.19 85 LYS A N 1
ATOM 674 C CA . LYS A 1 85 ? 5.391 -8.304 6.334 1.00 88.19 85 LYS A CA 1
ATOM 675 C C . LYS A 1 85 ? 4.674 -7.340 5.401 1.00 88.19 85 LYS A C 1
ATOM 677 O O . LYS A 1 85 ? 3.671 -6.748 5.808 1.00 88.19 85 LYS A O 1
ATOM 682 N N . ILE A 1 86 ? 5.161 -7.242 4.169 1.00 90.88 86 ILE A N 1
ATOM 683 C CA . ILE A 1 86 ? 4.675 -6.305 3.157 1.00 90.88 86 ILE A CA 1
ATOM 684 C C . ILE A 1 86 ? 3.915 -7.056 2.067 1.00 90.88 86 ILE A C 1
ATOM 686 O O . ILE A 1 86 ? 4.361 -8.111 1.624 1.00 90.88 86 ILE A O 1
ATOM 690 N N . TYR A 1 87 ? 2.787 -6.494 1.633 1.00 92.94 87 TYR A N 1
ATOM 691 C CA . TYR A 1 87 ? 1.913 -7.078 0.618 1.00 92.94 87 TYR A CA 1
ATOM 692 C C . TYR A 1 87 ? 1.336 -5.999 -0.306 1.00 92.94 87 TYR A C 1
ATOM 694 O O . TYR A 1 87 ? 0.960 -4.931 0.182 1.00 92.94 87 TYR A O 1
ATOM 702 N N . PRO A 1 88 ? 1.203 -6.262 -1.617 1.00 95.06 88 PRO A N 1
ATOM 703 C CA . PRO A 1 88 ? 0.398 -5.423 -2.491 1.00 95.06 88 PRO A CA 1
ATOM 704 C C . PRO A 1 88 ? -1.099 -5.741 -2.325 1.00 95.06 88 PRO A C 1
ATOM 706 O O . PRO A 1 88 ? -1.485 -6.886 -2.088 1.00 95.06 88 PRO A O 1
ATOM 709 N N . CYS A 1 89 ? -1.950 -4.734 -2.494 1.00 94.25 89 CYS A N 1
ATOM 710 C CA . CYS A 1 89 ? -3.405 -4.833 -2.463 1.00 94.25 89 CYS A CA 1
ATOM 711 C C . CYS A 1 89 ? -4.012 -3.942 -3.544 1.00 94.25 89 CYS A C 1
ATOM 713 O O . CYS A 1 89 ? -3.578 -2.806 -3.733 1.00 94.25 89 CYS A O 1
ATOM 715 N N . LYS A 1 90 ? -5.033 -4.439 -4.2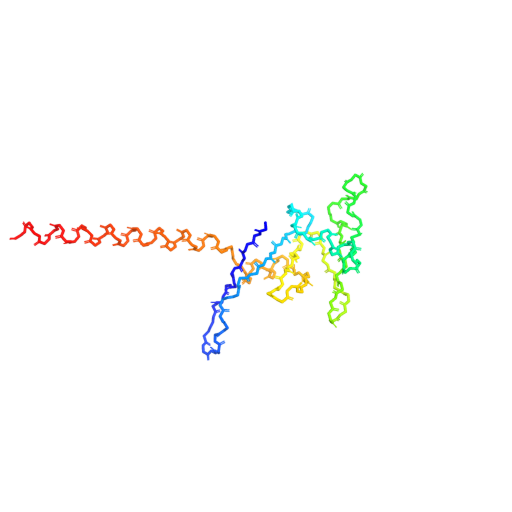42 1.00 94.81 90 LYS A N 1
ATOM 716 C CA . LYS A 1 90 ? -5.739 -3.638 -5.245 1.00 94.81 90 LYS A CA 1
ATOM 717 C C . LYS A 1 90 ? -6.479 -2.477 -4.594 1.00 94.81 90 LYS A C 1
ATOM 719 O O . LYS A 1 90 ? -7.035 -2.635 -3.509 1.00 94.81 90 LYS A O 1
ATOM 724 N N . ALA A 1 91 ? -6.460 -1.319 -5.250 1.00 94.19 91 ALA A N 1
ATOM 725 C CA . ALA A 1 91 ? -7.033 -0.086 -4.711 1.00 94.19 91 ALA A CA 1
ATOM 726 C C . ALA A 1 91 ? -8.517 -0.214 -4.357 1.00 94.19 91 ALA A C 1
ATOM 728 O O . ALA A 1 91 ? -8.917 0.142 -3.253 1.00 94.19 91 ALA A O 1
ATOM 729 N N . ASP A 1 92 ? -9.303 -0.804 -5.253 1.00 93.38 92 ASP A N 1
ATOM 730 C CA . ASP A 1 92 ? -10.728 -1.071 -5.061 1.00 93.38 92 ASP A CA 1
ATOM 731 C C . ASP A 1 92 ? -10.993 -1.990 -3.859 1.00 93.38 92 ASP A C 1
ATOM 733 O O . ASP A 1 92 ? -11.890 -1.732 -3.058 1.00 93.38 92 ASP A O 1
ATOM 737 N N . ILE A 1 93 ? -10.190 -3.041 -3.680 1.00 91.31 93 ILE A N 1
ATOM 738 C CA . ILE A 1 93 ? -10.289 -3.934 -2.520 1.00 91.31 93 ILE A CA 1
ATOM 739 C C . ILE A 1 93 ? -9.899 -3.186 -1.241 1.00 91.31 93 ILE A C 1
ATOM 741 O O . ILE A 1 93 ? -10.593 -3.292 -0.225 1.00 91.31 93 ILE A O 1
ATOM 745 N N . PHE A 1 94 ? -8.806 -2.425 -1.277 1.00 92.00 94 PHE A N 1
ATOM 746 C CA . PHE A 1 94 ? -8.289 -1.705 -0.121 1.00 92.00 94 PHE A CA 1
ATOM 747 C C . PHE A 1 94 ? -9.281 -0.653 0.384 1.00 92.00 94 PHE A C 1
ATOM 749 O O . PHE A 1 94 ? -9.665 -0.691 1.548 1.00 92.00 94 PHE A O 1
ATOM 756 N N . GLU A 1 95 ? -9.754 0.233 -0.490 1.00 90.81 95 GLU A N 1
ATOM 757 C CA . GLU A 1 95 ? -10.655 1.344 -0.148 1.00 90.81 95 GLU A CA 1
ATOM 758 C C . GLU A 1 95 ? -12.033 0.857 0.344 1.00 90.81 95 GLU A C 1
ATOM 760 O O . GLU A 1 95 ? -12.665 1.491 1.198 1.00 90.81 95 GLU A O 1
ATOM 765 N N . ASN A 1 96 ? -12.482 -0.310 -0.130 1.00 87.31 96 ASN A N 1
ATOM 766 C CA . ASN A 1 96 ? -13.689 -0.965 0.376 1.00 87.31 96 ASN A CA 1
ATOM 767 C C . ASN A 1 96 ? -13.477 -1.635 1.743 1.00 87.31 96 ASN A C 1
ATOM 769 O O . ASN A 1 96 ? -14.413 -1.723 2.537 1.00 87.31 96 ASN A O 1
ATOM 773 N N . THR A 1 97 ? -12.258 -2.092 2.037 1.00 85.50 97 THR A N 1
ATOM 774 C CA . THR A 1 97 ? -11.943 -2.843 3.265 1.00 85.50 97 THR A CA 1
ATOM 775 C C . THR A 1 97 ? -11.456 -1.949 4.401 1.00 85.50 97 THR A C 1
ATOM 777 O O . THR A 1 97 ? -11.608 -2.312 5.566 1.00 85.50 97 THR A O 1
ATOM 780 N N . TYR A 1 98 ? -10.878 -0.793 4.088 1.00 87.69 98 TYR A N 1
ATOM 781 C CA . TYR A 1 98 ? -10.157 0.053 5.028 1.00 87.69 98 TYR A CA 1
ATOM 782 C C . TYR A 1 98 ? -10.619 1.520 4.962 1.00 87.69 98 TYR A C 1
ATOM 784 O O . TYR A 1 98 ? -11.031 2.015 3.915 1.00 87.69 98 TYR A O 1
ATOM 792 N N . GLU A 1 99 ? -10.562 2.224 6.090 1.00 87.50 99 GLU A N 1
ATOM 793 C CA . GLU A 1 99 ? -10.741 3.683 6.224 1.00 87.50 99 GLU A CA 1
ATOM 794 C C . GLU A 1 99 ? -9.581 4.287 7.002 1.00 87.50 99 GLU A C 1
ATOM 796 O O . GLU A 1 99 ? -8.914 3.568 7.740 1.00 87.50 99 GLU A O 1
ATOM 801 N N . GLN A 1 100 ? -9.324 5.585 6.861 1.00 84.88 100 GLN A N 1
ATOM 802 C CA . GLN A 1 100 ? -8.268 6.232 7.635 1.00 84.88 100 GLN A CA 1
ATOM 803 C C . GLN A 1 100 ? -8.623 6.255 9.127 1.00 84.88 100 GLN A C 1
ATOM 805 O O . GLN A 1 100 ? -9.762 6.522 9.508 1.00 84.88 100 GLN A O 1
ATOM 810 N N . ALA A 1 101 ? -7.641 5.958 9.977 1.00 81.25 101 ALA A N 1
ATOM 811 C CA . ALA A 1 101 ? -7.830 5.944 11.425 1.00 81.25 101 ALA A CA 1
ATOM 812 C C . ALA A 1 101 ? -8.106 7.353 11.979 1.00 81.25 101 ALA A C 1
ATOM 814 O O . ALA A 1 101 ? -9.021 7.527 12.783 1.00 81.25 101 ALA A O 1
ATOM 815 N N . ASP A 1 102 ? -7.387 8.353 11.467 1.00 76.94 102 ASP A N 1
ATOM 816 C CA . ASP A 1 102 ? -7.467 9.744 11.923 1.00 76.94 102 ASP A CA 1
ATOM 817 C C . ASP A 1 102 ? -8.869 10.346 11.726 1.00 76.94 102 ASP A C 1
ATOM 819 O O . ASP A 1 102 ? -9.337 11.142 12.539 1.00 76.94 102 ASP A O 1
ATOM 823 N N . GLU A 1 103 ? -9.580 9.941 10.669 1.00 72.50 103 GLU A N 1
ATOM 824 C CA . GLU A 1 103 ? -10.950 10.398 10.413 1.00 72.50 103 GLU A CA 1
ATOM 825 C C . GLU A 1 103 ? -11.916 9.914 11.504 1.00 72.50 103 GLU A C 1
ATOM 827 O O . GLU A 1 103 ? -12.792 10.668 11.935 1.00 72.50 103 GLU A O 1
ATOM 832 N N . LYS A 1 104 ? -11.738 8.684 12.006 1.00 70.88 104 LYS A N 1
ATOM 833 C CA . LYS A 1 104 ? -12.575 8.134 13.081 1.00 70.88 104 LYS A CA 1
ATOM 834 C C . LYS A 1 104 ? -12.343 8.825 14.413 1.00 70.88 104 LYS A C 1
ATOM 836 O O . LYS A 1 104 ? -13.313 9.115 15.109 1.00 70.88 104 LYS A O 1
ATOM 841 N N . GLU A 1 105 ? -11.091 9.095 14.763 1.00 75.06 105 GLU A N 1
ATOM 842 C CA . GLU A 1 105 ? -10.759 9.788 16.012 1.00 75.06 105 GLU A CA 1
ATOM 843 C C . GLU A 1 105 ? -11.388 11.188 16.043 1.00 75.06 105 GLU A C 1
ATOM 845 O O . GLU A 1 105 ? -12.066 11.542 17.009 1.00 75.06 105 GLU A O 1
ATOM 850 N N . GLN A 1 106 ? -11.299 11.929 14.934 1.00 76.69 106 GLN A N 1
ATOM 851 C CA . GLN A 1 106 ? -11.915 13.254 14.812 1.00 76.69 106 GLN A CA 1
ATOM 852 C C . GLN A 1 106 ? -13.447 13.221 14.896 1.00 76.69 106 GLN A C 1
ATOM 854 O O . GLN A 1 106 ? -14.053 14.153 15.427 1.00 76.69 106 GLN A O 1
ATOM 859 N N . MET A 1 107 ? -14.098 12.186 14.354 1.00 79.25 107 MET A N 1
ATOM 860 C CA . MET A 1 107 ? -15.555 12.034 14.457 1.00 79.25 107 MET A CA 1
ATOM 861 C C . MET A 1 107 ? -15.995 11.759 15.897 1.00 79.25 107 MET A C 1
ATOM 863 O O . MET A 1 107 ? -16.923 12.409 16.376 1.00 79.25 107 MET A O 1
ATOM 867 N N . VAL A 1 108 ? -15.304 10.854 16.598 1.00 81.38 108 VAL A N 1
ATOM 868 C CA . VAL A 1 108 ? -15.601 10.523 18.002 1.00 81.38 108 VAL A CA 1
ATOM 869 C C . VAL A 1 108 ? -15.410 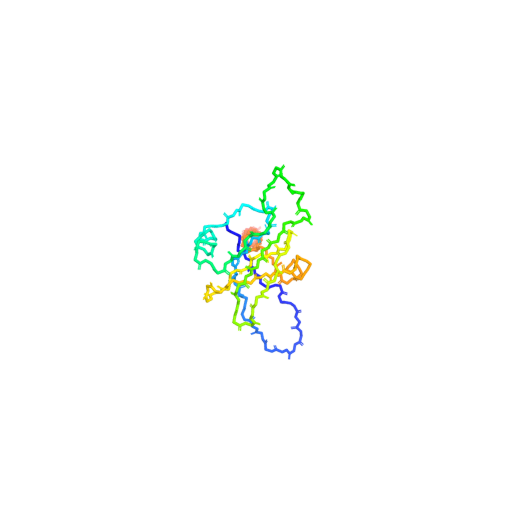11.741 18.902 1.00 81.38 108 VAL A C 1
ATOM 871 O O . VAL A 1 108 ? -16.236 11.994 19.780 1.00 81.38 108 VAL A O 1
ATOM 874 N N . GLU A 1 109 ? -14.353 12.521 18.678 1.00 83.31 109 GLU A N 1
ATOM 875 C CA . GLU A 1 109 ? -14.094 13.730 19.460 1.00 83.31 109 GLU A CA 1
ATOM 876 C C . GLU A 1 109 ? -15.194 14.783 19.258 1.00 83.31 109 GLU A C 1
ATOM 878 O O . GLU A 1 109 ? -15.752 15.286 20.236 1.00 83.31 109 GLU A O 1
ATOM 883 N N . LYS A 1 110 ? -15.611 15.018 18.005 1.00 85.56 110 LYS A N 1
ATOM 884 C CA . LYS A 1 110 ? -16.727 15.924 17.683 1.00 85.56 110 LYS A CA 1
ATOM 885 C C . LYS A 1 110 ? -18.056 15.462 18.288 1.00 85.56 110 LYS A C 1
ATOM 887 O O . LYS A 1 110 ? -18.786 16.287 18.836 1.00 85.56 110 LYS A O 1
ATOM 892 N N . GLU A 1 111 ? -18.384 14.171 18.217 1.00 89.44 111 GLU A N 1
ATOM 893 C CA . GLU A 1 111 ? -19.600 13.627 18.847 1.00 89.44 111 GLU A CA 1
ATOM 894 C C . GLU A 1 111 ? -19.565 13.780 20.373 1.00 89.44 111 GLU A C 1
ATOM 896 O O . GLU A 1 111 ? -20.558 14.188 20.981 1.00 89.44 111 GLU A O 1
ATOM 901 N N . MET A 1 112 ? -18.421 13.516 21.012 1.00 86.25 112 MET A N 1
ATOM 902 C CA . MET A 1 112 ? -18.271 13.706 22.457 1.00 86.25 112 MET A CA 1
ATOM 903 C C . MET A 1 112 ? -18.446 15.166 22.879 1.00 86.25 112 MET A C 1
ATOM 905 O O . MET A 1 112 ? -19.061 15.430 23.913 1.00 86.25 112 MET A O 1
ATOM 909 N N . GLU A 1 113 ? -17.914 16.120 22.116 1.00 89.81 113 GLU A N 1
ATOM 910 C CA . GLU A 1 113 ? -18.111 17.550 22.376 1.00 89.81 113 GLU A CA 1
ATOM 911 C C . GLU A 1 113 ? -19.584 17.954 22.263 1.00 89.81 113 GLU A C 1
ATOM 913 O O . GLU A 1 113 ? -20.106 18.635 23.151 1.00 89.81 113 GLU A O 1
ATOM 918 N N . GLN A 1 114 ? -20.279 17.479 21.227 1.00 88.69 114 GLN A N 1
ATOM 919 C CA . GLN A 1 114 ? -21.710 17.727 21.044 1.00 88.69 114 GLN A CA 1
ATOM 920 C C . GLN A 1 114 ? -22.539 17.167 22.208 1.00 88.69 114 GLN A C 1
ATOM 922 O O . GLN A 1 114 ? -23.382 17.876 22.761 1.00 88.69 114 GLN A O 1
ATOM 927 N N . LEU A 1 115 ? -22.260 15.933 22.642 1.00 87.44 115 LEU A N 1
ATOM 928 C CA . LEU A 1 115 ? -22.936 15.309 23.786 1.00 87.44 115 LEU A CA 1
ATOM 929 C C . LEU A 1 115 ? -22.685 16.069 25.097 1.00 87.44 115 LEU A C 1
ATOM 931 O O . LEU A 1 115 ? -23.609 16.256 25.892 1.00 87.44 115 LEU A O 1
ATOM 935 N N . LYS A 1 116 ? -21.455 16.551 25.326 1.00 88.94 116 LYS A N 1
ATOM 936 C CA . LYS A 1 116 ? -21.129 17.395 26.491 1.00 88.94 116 LYS A CA 1
ATOM 937 C C . LYS A 1 116 ? -21.914 18.710 26.467 1.00 88.94 116 LYS A C 1
ATOM 939 O O . LYS A 1 116 ? -22.432 19.124 27.504 1.00 88.94 116 LYS A O 1
ATOM 944 N N . ALA A 1 117 ? -22.037 19.344 25.300 1.00 86.81 117 ALA A N 1
ATOM 945 C CA . ALA A 1 117 ? -22.787 20.589 25.139 1.00 86.81 117 ALA A CA 1
ATOM 946 C C . ALA A 1 117 ? -24.292 20.402 25.398 1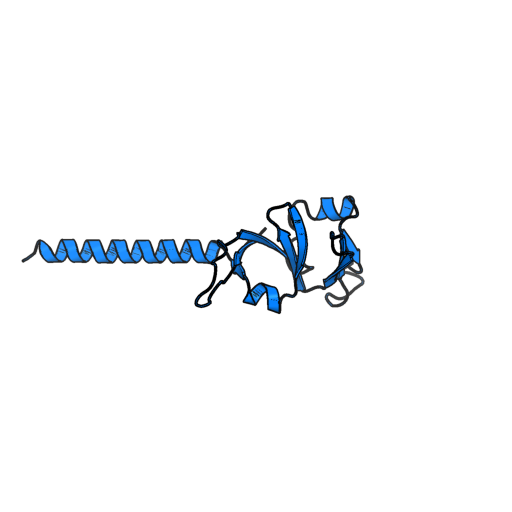.00 86.81 117 ALA A C 1
ATOM 948 O O . ALA A 1 117 ? -24.897 21.206 26.107 1.00 86.81 117 ALA A O 1
ATOM 949 N N . MET A 1 118 ? -24.887 19.317 24.890 1.00 82.94 118 MET A N 1
ATOM 950 C CA . MET A 1 118 ? -26.297 18.985 25.134 1.00 82.94 118 MET A CA 1
ATOM 951 C C . MET A 1 118 ? -26.575 18.731 26.618 1.00 82.94 118 MET A C 1
ATOM 953 O O . MET A 1 118 ? -27.508 19.311 27.172 1.00 82.94 118 MET A O 1
ATOM 957 N N . ARG A 1 119 ? -25.716 17.951 27.289 1.00 80.62 119 ARG A N 1
ATOM 958 C CA . ARG A 1 119 ? -25.846 17.669 28.725 1.00 80.62 119 ARG A CA 1
ATOM 959 C C . ARG A 1 119 ? -25.823 18.946 29.565 1.00 80.62 119 ARG A C 1
ATOM 961 O O . ARG A 1 119 ? -26.655 19.099 30.451 1.00 80.62 119 ARG A O 1
ATOM 968 N N . ASN A 1 120 ? -24.909 19.873 29.278 1.00 73.25 120 ASN A N 1
ATOM 969 C CA . ASN A 1 120 ? -24.800 21.124 30.032 1.00 73.25 120 ASN A CA 1
ATOM 970 C C . ASN A 1 120 ? -26.068 21.987 29.916 1.00 73.25 120 ASN A C 1
ATOM 972 O O . ASN A 1 120 ? -26.521 22.539 30.921 1.00 73.25 120 ASN A O 1
ATOM 976 N N . ASN A 1 121 ? -26.678 22.040 28.730 1.00 72.19 121 ASN A N 1
ATOM 977 C CA . ASN A 1 121 ? -27.910 22.794 28.489 1.00 72.19 121 ASN A CA 1
ATOM 978 C C . ASN A 1 121 ? -29.125 22.197 29.226 1.00 72.19 121 ASN A C 1
ATOM 980 O O . ASN A 1 121 ? -29.950 22.946 29.748 1.00 72.19 121 ASN A O 1
ATOM 984 N N . GLU A 1 122 ? -29.213 20.869 29.338 1.00 64.44 122 GLU A N 1
ATOM 985 C CA . GLU A 1 122 ? -30.265 20.192 30.115 1.00 64.44 122 GLU A CA 1
ATOM 986 C C . GLU A 1 122 ? -30.121 20.419 31.626 1.00 64.44 122 GLU A C 1
ATOM 988 O O . GLU A 1 122 ? -31.119 20.624 32.319 1.00 64.44 122 GLU A O 1
ATOM 993 N N . THR A 1 123 ? -28.889 20.433 32.152 1.00 59.78 123 THR A N 1
ATOM 994 C CA . THR A 1 123 ? -28.656 20.803 33.559 1.00 59.78 123 THR A CA 1
ATOM 995 C C . THR A 1 123 ? -29.095 22.238 33.834 1.00 59.78 123 THR A C 1
ATOM 997 O O . THR A 1 123 ? -29.808 22.458 34.805 1.00 59.78 123 THR A O 1
ATOM 1000 N N . ASN A 1 124 ? -28.762 23.199 32.965 1.00 59.28 124 ASN A N 1
ATOM 1001 C CA . ASN A 1 124 ? -29.146 24.603 33.156 1.00 59.28 124 ASN A CA 1
ATOM 1002 C C . ASN A 1 124 ? -30.668 24.832 33.062 1.00 59.28 124 ASN A C 1
ATOM 1004 O O . ASN A 1 124 ? -31.205 25.639 33.813 1.00 59.28 124 ASN A O 1
ATOM 1008 N N . SER A 1 125 ? -31.388 24.070 32.230 1.00 56.03 125 SER A N 1
ATOM 1009 C CA . SER A 1 125 ? -32.856 24.140 32.130 1.00 56.03 125 SER A CA 1
ATOM 1010 C C . SER A 1 125 ? -33.605 23.602 33.362 1.00 56.03 125 SER A C 1
ATOM 1012 O O . SER A 1 125 ? -34.785 23.918 33.522 1.00 56.03 125 SER A O 1
ATOM 1014 N N . ASN A 1 126 ? -32.979 22.770 34.202 1.00 56.09 126 ASN A N 1
ATOM 1015 C CA . ASN A 1 126 ? -33.617 22.181 35.389 1.00 56.09 126 ASN A CA 1
ATOM 1016 C C . ASN A 1 126 ? -33.411 23.002 36.675 1.00 56.09 126 ASN A C 1
ATOM 1018 O O . ASN A 1 126 ? -34.073 22.718 37.667 1.00 56.09 126 ASN A O 1
ATOM 1022 N N . TYR A 1 127 ? -32.539 24.018 36.669 1.00 50.53 127 TYR A N 1
ATOM 1023 C CA . TYR A 1 127 ? -32.351 24.942 37.800 1.00 50.53 127 TYR A CA 1
ATOM 1024 C C . TYR A 1 127 ? -33.160 26.248 37.674 1.00 50.53 127 TYR A C 1
ATOM 1026 O O . TYR A 1 127 ? -33.152 27.054 38.600 1.00 50.53 127 TYR A O 1
ATOM 1034 N N . GLU A 1 128 ? -33.866 26.459 36.556 1.00 51.56 128 GLU A N 1
ATOM 1035 C CA . GLU A 1 128 ? -34.695 27.652 36.300 1.00 51.56 128 GLU A CA 1
ATOM 1036 C C . GLU A 1 128 ? -36.221 27.399 36.410 1.00 51.56 128 GLU A C 1
ATOM 1038 O O . GLU A 1 128 ? -37.013 28.276 36.062 1.00 51.56 128 GLU A O 1
ATOM 1043 N N . LYS A 1 129 ? -36.659 26.231 36.905 1.00 45.69 129 LYS A N 1
ATOM 1044 C CA . LYS A 1 129 ? -38.065 25.925 37.248 1.00 45.69 129 LYS A CA 1
ATOM 1045 C C . LYS A 1 129 ? -38.221 25.667 38.739 1.00 45.69 129 LYS A C 1
ATOM 1047 O O . LYS A 1 129 ? -39.267 26.088 39.278 1.00 45.69 129 LYS A O 1
#

Sequence (129 aa):
MLYFLCKKKWDGGIQKNPVVIEACKFYVDSIPDGFMDKVTSNDIFLQNCKYKRYGINKAYCEIKTLEGVMIGKDGDYIMKSVNGKIYPCKADIFENTYEQADEKEQMVEKEMEQLKAMRNNETNSNYEK

pLDDT: mean 80.89, std 12.76, range [45.69, 95.56]

Organism: Bacillus cereus (NCBI:txid1396)

Radius of gyration: 21.35 Å; chains: 1; bounding box: 56×45×57 Å

Foldseek 3Di:
DFWKWFPDDDDDDDDDPTDIWDKDQPPPDDDDPCNVVCCVVVQKPWDPSPVVPDDQQGIKMWGQDPVGTDIAGGRWMWIQHPVRGIDTHGNVVDVNTIDTPVVVVVVVVVVVVVVVVVVVVVVVVVVVD